Protein AF-A0A537SR65-F1 (afdb_monomer_lite)

Foldseek 3Di:
DPVPPVVVVVVVVVVVVVVVVVVVPDDDDDDPPPDDDDDDDDDDDPDDPPPPDPDPDPDDDPVRDPDCVCVPPCPDPVNVVVVVVVVVVCVVCVDD

pLDDT: mean 70.65, std 14.03, range [44.31, 92.44]

Structure (mmCIF, N/CA/C/O backbone):
data_AF-A0A537SR65-F1
#
_entry.id   AF-A0A537SR65-F1
#
loop_
_atom_site.group_PDB
_atom_site.id
_atom_site.type_symbol
_atom_site.label_atom_id
_atom_site.label_alt_id
_atom_site.label_comp_id
_atom_site.label_asym_id
_atom_site.label_entity_id
_atom_site.label_seq_id
_atom_site.pdbx_PDB_ins_code
_atom_site.Cartn_x
_atom_site.Cartn_y
_atom_site.Cartn_z
_atom_site.occupancy
_atom_site.B_iso_or_equiv
_atom_site.auth_seq_id
_atom_site.auth_comp_id
_atom_site.auth_asym_id
_atom_site.auth_atom_id
_atom_site.pdbx_PDB_model_num
ATOM 1 N N . MET A 1 1 ? 41.247 15.857 -33.056 1.00 53.34 1 MET A N 1
ATOM 2 C CA . MET A 1 1 ? 39.819 15.677 -32.690 1.00 53.34 1 MET A CA 1
ATOM 3 C C . MET A 1 1 ? 39.588 14.697 -31.523 1.00 53.34 1 MET A C 1
ATOM 5 O O . MET A 1 1 ? 38.477 14.214 -31.377 1.00 53.34 1 MET A O 1
ATOM 9 N N . ARG A 1 2 ? 40.577 14.403 -30.658 1.00 51.91 2 ARG A N 1
ATOM 10 C CA . ARG A 1 2 ? 40.389 13.475 -29.517 1.00 51.91 2 ARG A CA 1
ATOM 11 C C . ARG A 1 2 ? 40.250 14.169 -28.148 1.00 51.91 2 ARG A C 1
ATOM 13 O O . ARG A 1 2 ? 39.637 13.607 -27.259 1.00 51.91 2 ARG A O 1
ATOM 20 N N . GLU A 1 3 ? 40.681 15.426 -28.024 1.00 50.75 3 GLU A N 1
ATOM 21 C CA . GLU A 1 3 ? 40.686 16.182 -26.751 1.00 50.75 3 GLU A CA 1
ATOM 22 C C . GLU A 1 3 ? 39.344 16.851 -26.376 1.00 50.75 3 GLU A C 1
ATOM 24 O O . GLU A 1 3 ? 39.158 17.322 -25.257 1.00 50.75 3 GLU A O 1
ATOM 29 N N . LEU A 1 4 ? 38.389 16.930 -27.310 1.00 53.28 4 LEU A N 1
ATOM 30 C CA . LEU A 1 4 ? 37.109 17.633 -27.104 1.00 53.28 4 LEU A CA 1
ATOM 31 C C . LEU A 1 4 ? 35.990 16.717 -26.587 1.00 53.28 4 LEU A C 1
ATOM 33 O O . LEU A 1 4 ? 34.996 17.212 -26.059 1.00 53.28 4 LEU A O 1
ATOM 37 N N . PHE A 1 5 ? 36.151 15.395 -26.708 1.00 51.47 5 PHE A N 1
ATOM 38 C CA . PHE A 1 5 ? 35.131 14.426 -26.294 1.00 51.47 5 PHE A CA 1
ATOM 39 C C . PHE A 1 5 ? 35.178 14.133 -24.789 1.00 51.47 5 PHE A C 1
ATOM 41 O O . PHE A 1 5 ? 34.137 13.962 -24.159 1.00 51.47 5 PHE A O 1
ATOM 48 N N . THR A 1 6 ? 36.366 14.175 -24.182 1.00 50.66 6 THR A N 1
ATOM 49 C CA . THR A 1 6 ? 36.552 13.894 -22.751 1.00 50.66 6 THR A CA 1
ATOM 50 C C . THR A 1 6 ? 35.993 15.014 -21.866 1.00 50.66 6 THR A C 1
ATOM 52 O O . THR A 1 6 ? 35.427 14.746 -20.813 1.00 50.66 6 THR A O 1
ATOM 55 N N . ARG A 1 7 ? 36.043 16.278 -22.316 1.00 54.22 7 ARG A N 1
ATOM 56 C CA . ARG A 1 7 ? 35.527 17.437 -21.556 1.00 54.22 7 ARG A CA 1
ATOM 57 C C . ARG A 1 7 ? 34.007 17.445 -21.375 1.00 54.22 7 ARG A C 1
ATOM 59 O O . ARG A 1 7 ? 33.524 17.990 -20.387 1.00 54.22 7 ARG A O 1
ATOM 66 N N . LYS A 1 8 ? 33.249 16.852 -22.304 1.00 54.91 8 LYS A N 1
ATOM 67 C CA . LYS A 1 8 ? 31.778 16.839 -22.246 1.00 54.91 8 LYS A CA 1
ATOM 68 C C . LYS A 1 8 ? 31.227 15.751 -21.315 1.00 54.91 8 LYS A C 1
ATOM 70 O O . LYS A 1 8 ? 30.159 15.945 -20.746 1.00 54.91 8 LYS A O 1
ATOM 75 N N . SER A 1 9 ? 31.973 14.660 -21.122 1.00 54.06 9 SER A N 1
ATOM 76 C CA . SER A 1 9 ? 31.600 13.563 -20.214 1.00 54.06 9 SER A CA 1
ATOM 77 C C . SER A 1 9 ? 31.881 13.902 -18.747 1.00 54.06 9 SER A C 1
ATOM 79 O O . SER A 1 9 ? 31.050 13.644 -17.882 1.00 54.06 9 SER A O 1
ATOM 81 N N . ILE A 1 10 ? 33.006 14.576 -18.480 1.00 60.06 10 ILE A N 1
ATOM 82 C CA . ILE A 1 10 ? 33.457 14.905 -17.120 1.00 60.06 10 ILE A CA 1
ATOM 83 C C . ILE A 1 10 ? 32.430 15.776 -16.371 1.00 60.06 10 ILE A C 1
ATOM 85 O O . ILE A 1 10 ? 32.139 15.528 -15.206 1.00 60.06 10 ILE A O 1
ATOM 89 N N . GLY A 1 11 ? 31.817 16.764 -17.035 1.00 60.78 11 GLY A N 1
ATOM 90 C CA . GLY A 1 11 ? 30.818 17.634 -16.399 1.00 60.78 11 GLY A CA 1
ATOM 91 C C . GLY A 1 11 ? 29.534 16.909 -15.974 1.00 60.78 11 GLY A C 1
ATOM 92 O O . GLY A 1 11 ? 28.969 17.228 -14.930 1.00 60.78 11 GLY A O 1
ATOM 93 N N . ALA A 1 12 ? 29.087 15.917 -16.749 1.00 62.75 12 ALA A N 1
ATOM 94 C CA . ALA A 1 12 ? 27.899 15.129 -16.421 1.00 62.75 12 ALA A CA 1
ATOM 95 C C . ALA A 1 12 ? 28.172 14.141 -15.275 1.00 62.75 12 ALA A C 1
ATOM 97 O O . ALA A 1 12 ? 27.336 13.985 -14.386 1.00 62.75 12 ALA A O 1
ATOM 98 N N . GLU A 1 13 ? 29.361 13.534 -15.251 1.00 60.91 13 GLU A N 1
ATOM 99 C CA . GLU A 1 13 ? 29.776 12.635 -14.170 1.00 60.91 13 GLU A CA 1
ATOM 100 C C . GLU A 1 13 ? 29.972 13.372 -12.840 1.00 60.91 13 GLU A C 1
ATOM 102 O O . GLU A 1 13 ? 29.519 12.887 -11.804 1.00 60.91 13 GLU A O 1
ATOM 107 N N . PHE A 1 14 ? 30.552 14.579 -12.854 1.00 70.88 14 PHE A N 1
ATOM 108 C CA . PHE A 1 14 ? 30.674 15.394 -11.640 1.00 70.88 14 PHE A CA 1
ATOM 109 C C . PHE A 1 14 ? 29.313 15.800 -11.065 1.00 70.88 14 PHE A C 1
ATOM 111 O O . PHE A 1 14 ? 29.130 15.768 -9.849 1.00 70.88 14 PHE A O 1
ATOM 118 N N . MET A 1 15 ? 28.342 16.141 -11.916 1.00 74.31 15 MET A N 1
ATOM 119 C CA . MET A 1 15 ? 26.987 16.475 -11.462 1.00 74.31 15 MET A CA 1
ATOM 120 C C . MET A 1 15 ? 26.252 15.256 -10.895 1.00 74.31 15 MET A C 1
ATOM 122 O O . MET A 1 15 ? 25.576 15.372 -9.873 1.00 74.31 15 MET A O 1
ATOM 126 N N . ALA A 1 16 ? 26.427 14.079 -11.502 1.00 77.75 16 ALA A N 1
ATOM 127 C CA . ALA A 1 16 ? 25.872 12.831 -10.982 1.00 77.75 16 ALA A CA 1
ATOM 128 C C . ALA A 1 16 ? 26.485 12.455 -9.620 1.00 77.75 16 ALA A C 1
ATOM 130 O O . ALA A 1 16 ? 25.758 12.089 -8.694 1.00 77.75 16 ALA A O 1
ATOM 131 N N . ALA A 1 17 ? 27.803 12.609 -9.466 1.00 77.31 17 ALA A N 1
ATOM 132 C CA . ALA A 1 17 ? 28.490 12.363 -8.201 1.00 77.31 17 ALA A CA 1
ATOM 133 C C . ALA A 1 17 ? 28.054 13.352 -7.103 1.00 77.31 17 ALA A C 1
ATOM 135 O O . ALA A 1 17 ? 27.777 12.939 -5.977 1.00 77.31 17 ALA A O 1
ATOM 136 N N . ALA A 1 18 ? 27.924 14.643 -7.427 1.00 78.81 18 ALA A N 1
ATOM 137 C CA . ALA A 1 18 ? 27.469 15.661 -6.478 1.00 78.81 18 ALA A CA 1
ATOM 138 C C . ALA A 1 18 ? 26.022 15.421 -6.009 1.00 78.81 18 ALA A C 1
ATOM 140 O O . ALA A 1 18 ? 25.726 15.553 -4.820 1.00 78.81 18 ALA A O 1
ATOM 141 N N . ALA A 1 19 ? 25.132 15.011 -6.919 1.00 78.19 19 ALA A N 1
ATOM 142 C CA . ALA A 1 19 ? 23.750 14.676 -6.583 1.00 78.19 19 ALA A CA 1
ATOM 143 C C . ALA A 1 19 ? 23.656 13.467 -5.633 1.00 78.19 19 ALA A C 1
ATOM 145 O O . ALA A 1 19 ? 22.852 13.475 -4.698 1.00 78.19 19 ALA A O 1
ATOM 146 N N . LEU A 1 20 ? 24.506 12.452 -5.827 1.00 77.44 20 LEU A N 1
ATOM 147 C CA . LEU A 1 20 ? 24.545 11.269 -4.965 1.00 77.44 20 LEU A CA 1
ATOM 148 C C . LEU A 1 20 ? 25.014 11.609 -3.539 1.00 77.44 20 LEU A C 1
ATOM 150 O O . LEU A 1 20 ? 24.441 11.115 -2.567 1.00 77.44 20 LEU A O 1
ATOM 154 N N . VAL A 1 21 ? 26.010 12.492 -3.405 1.00 79.38 21 VAL A N 1
ATOM 155 C CA . VAL A 1 21 ? 26.516 12.939 -2.096 1.00 79.38 21 VAL A CA 1
ATOM 156 C C . VAL A 1 21 ? 25.429 13.673 -1.308 1.00 79.38 21 VAL A C 1
ATOM 158 O O . VAL A 1 21 ? 25.219 13.359 -0.135 1.00 79.38 21 VAL A O 1
ATOM 161 N N . VAL A 1 22 ? 24.681 14.577 -1.950 1.00 77.06 22 VAL A N 1
ATOM 162 C CA . VAL A 1 22 ? 23.581 15.315 -1.299 1.00 77.06 22 VAL A CA 1
ATOM 163 C C . VAL A 1 22 ? 22.474 14.376 -0.810 1.00 77.06 22 VAL A C 1
ATOM 165 O O . VAL A 1 22 ? 21.953 14.574 0.284 1.00 77.06 22 VAL A O 1
ATOM 168 N N . LEU A 1 23 ? 22.142 13.325 -1.568 1.00 73.56 23 LEU A N 1
ATOM 169 C CA . LEU A 1 23 ? 21.095 12.374 -1.178 1.00 73.56 23 LEU A CA 1
ATOM 170 C C . LEU A 1 23 ? 21.506 11.485 0.008 1.00 73.56 23 LEU A C 1
ATOM 172 O O . LEU A 1 23 ? 20.660 11.077 0.801 1.00 73.56 23 LEU A O 1
ATOM 176 N N . SER A 1 24 ? 22.801 11.193 0.146 1.00 73.38 24 SER A N 1
ATOM 177 C CA . SER A 1 24 ? 23.323 10.358 1.236 1.00 73.38 24 SER A CA 1
ATOM 178 C C . SER A 1 24 ? 23.448 11.086 2.583 1.00 73.38 24 SER A C 1
ATOM 180 O O . SER A 1 24 ? 23.562 10.437 3.620 1.00 73.38 24 SER A O 1
ATOM 182 N N . ALA A 1 25 ? 23.376 12.421 2.591 1.00 69.81 25 ALA A N 1
ATOM 183 C CA . ALA A 1 25 ? 23.520 13.259 3.784 1.00 69.81 25 ALA A CA 1
ATOM 184 C C . ALA A 1 25 ? 22.190 13.488 4.539 1.00 69.81 25 ALA A C 1
ATOM 186 O O . ALA A 1 25 ? 21.931 14.579 5.050 1.00 69.81 25 ALA A O 1
ATOM 187 N N . GLY A 1 26 ? 21.323 12.474 4.593 1.00 70.81 26 GLY A N 1
ATOM 188 C CA . GLY A 1 26 ? 20.082 12.531 5.368 1.00 70.81 26 GLY A CA 1
ATOM 189 C C . GLY A 1 26 ? 20.343 12.622 6.885 1.00 70.81 26 GLY A C 1
ATOM 190 O O . GLY A 1 26 ? 21.348 12.095 7.366 1.00 70.81 26 GLY A O 1
ATOM 191 N N . PRO A 1 27 ? 19.461 13.274 7.666 1.00 68.31 27 PRO A N 1
ATOM 192 C CA . PRO A 1 27 ? 19.634 13.405 9.111 1.00 68.31 27 PRO A CA 1
ATOM 193 C C . PRO A 1 27 ? 19.596 12.037 9.808 1.00 68.31 27 PRO A C 1
ATOM 195 O O . PRO A 1 27 ? 18.670 11.248 9.615 1.00 68.31 27 PRO A O 1
ATOM 198 N N . ALA A 1 28 ? 20.593 11.766 10.653 1.00 69.56 28 ALA A N 1
ATOM 199 C CA . ALA A 1 28 ? 20.606 10.589 11.513 1.00 69.56 28 ALA A CA 1
ATOM 200 C C . ALA A 1 28 ? 19.518 10.730 12.587 1.00 69.56 28 ALA A C 1
ATOM 202 O O . ALA A 1 28 ? 19.552 11.663 13.382 1.00 69.56 28 ALA A O 1
ATOM 203 N N . ALA A 1 29 ? 18.550 9.813 12.621 1.00 68.81 29 ALA A N 1
ATOM 204 C CA . ALA A 1 29 ? 17.583 9.724 13.709 1.00 68.81 29 ALA A CA 1
ATOM 205 C C . ALA A 1 29 ? 18.193 8.925 14.876 1.00 68.81 29 ALA A C 1
ATOM 207 O O . ALA A 1 29 ? 18.257 7.699 14.842 1.00 68.81 29 ALA A O 1
ATOM 208 N N . MET A 1 30 ? 18.657 9.617 15.913 1.00 71.44 30 MET A N 1
ATOM 209 C CA . MET A 1 30 ? 19.054 9.031 17.192 1.00 71.44 30 MET A CA 1
ATOM 210 C C . MET A 1 30 ? 17.814 8.663 18.018 1.00 71.44 30 MET A C 1
ATOM 212 O O . MET A 1 30 ? 17.113 9.529 18.537 1.00 71.44 30 MET A O 1
ATOM 216 N N . ALA A 1 31 ? 17.546 7.366 18.162 1.00 63.88 31 ALA A N 1
ATOM 217 C CA . ALA A 1 31 ? 16.605 6.878 19.162 1.00 63.88 31 ALA A CA 1
ATOM 218 C C . ALA A 1 31 ? 17.214 7.072 20.562 1.00 63.88 31 ALA A C 1
ATOM 220 O O . ALA A 1 31 ? 18.313 6.590 20.836 1.00 63.88 31 ALA A O 1
ATOM 221 N N . GLN A 1 32 ? 16.505 7.761 21.463 1.00 63.34 32 GLN A N 1
ATOM 222 C CA . GLN A 1 32 ? 16.857 7.792 22.884 1.00 63.34 32 GLN A CA 1
ATOM 223 C C . GLN A 1 32 ? 16.616 6.403 23.484 1.00 63.34 32 GLN A C 1
ATOM 225 O O . GLN A 1 32 ? 15.527 6.095 23.965 1.00 63.34 32 GLN A O 1
ATOM 230 N N . THR A 1 33 ? 17.634 5.545 23.473 1.00 57.03 33 THR A N 1
ATOM 231 C CA . THR A 1 33 ? 17.629 4.351 24.316 1.00 57.03 33 THR A CA 1
ATOM 232 C C . THR A 1 33 ? 17.880 4.818 25.746 1.00 57.03 33 THR A C 1
ATOM 234 O O . THR A 1 33 ? 19.005 5.171 26.101 1.00 57.03 33 THR A O 1
ATOM 237 N N . GLY A 1 34 ? 16.821 4.891 26.554 1.00 54.22 34 GLY A N 1
ATOM 238 C CA . GLY A 1 34 ? 16.929 5.135 27.990 1.00 54.22 34 GLY A CA 1
ATOM 239 C C . GLY A 1 34 ? 17.793 4.051 28.631 1.00 54.22 34 GLY A C 1
ATOM 240 O O . GLY A 1 34 ? 17.329 2.939 28.866 1.00 54.22 34 GLY A O 1
ATOM 241 N N . GLY A 1 35 ? 19.066 4.366 28.862 1.00 49.72 35 GLY A N 1
ATOM 242 C CA . GLY A 1 35 ? 20.018 3.498 29.540 1.00 49.72 35 GLY A CA 1
ATOM 243 C C . GLY A 1 35 ? 19.753 3.493 31.040 1.00 49.72 35 GLY A C 1
ATOM 244 O O . GLY A 1 35 ? 20.231 4.368 31.756 1.00 49.72 35 GLY A O 1
ATOM 245 N N . GLY A 1 36 ? 18.994 2.503 31.507 1.00 49.03 36 GLY A N 1
ATOM 246 C CA . GLY A 1 36 ? 18.914 2.111 32.913 1.00 49.03 36 GLY A CA 1
ATOM 247 C C . GLY A 1 36 ? 19.566 0.741 33.100 1.00 49.03 36 GLY A C 1
ATOM 248 O O . GLY A 1 36 ? 19.116 -0.235 32.512 1.00 49.03 36 GLY A O 1
ATOM 249 N N . SER A 1 37 ? 20.649 0.710 33.877 1.00 50.94 37 SER A N 1
ATOM 250 C CA . SER A 1 37 ? 21.528 -0.427 34.210 1.00 50.94 37 SER A CA 1
ATOM 251 C C . SER A 1 37 ? 20.805 -1.736 34.617 1.00 50.94 37 SER A C 1
ATOM 253 O O . SER A 1 37 ? 19.719 -1.664 35.197 1.00 50.94 37 SER A O 1
ATOM 255 N N . PRO A 1 38 ? 21.395 -2.937 34.407 1.00 54.62 38 PRO A N 1
ATOM 2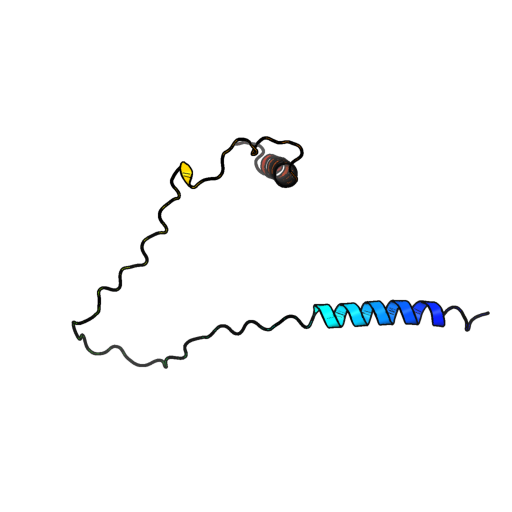56 C CA . PRO A 1 38 ? 20.808 -4.202 34.845 1.00 54.62 38 PRO A CA 1
ATOM 257 C C . PRO A 1 38 ? 21.071 -4.417 36.345 1.00 54.62 38 PRO A C 1
ATOM 259 O O . PRO A 1 38 ? 22.210 -4.622 36.759 1.00 54.62 38 PRO A O 1
ATOM 262 N N . GLY A 1 39 ? 20.029 -4.375 37.180 1.00 44.72 39 GLY A N 1
ATOM 263 C CA . GLY A 1 39 ? 20.194 -4.546 38.625 1.00 44.72 39 GLY A CA 1
ATOM 264 C C . GLY A 1 39 ? 18.921 -4.937 39.377 1.00 44.72 39 GLY A C 1
ATOM 265 O O . GLY A 1 39 ? 18.140 -4.070 39.736 1.00 44.72 39 GLY A O 1
ATOM 266 N N . SER A 1 40 ? 18.813 -6.243 39.651 1.00 46.84 40 SER A N 1
ATOM 267 C CA . SER A 1 40 ? 18.146 -6.945 40.770 1.00 46.84 40 SER A CA 1
ATOM 268 C C . SER A 1 40 ? 16.635 -6.768 41.069 1.00 46.84 40 SER A C 1
ATOM 270 O O . SER A 1 40 ? 16.134 -5.649 41.141 1.00 46.84 40 SER A O 1
ATOM 272 N N . PRO A 1 41 ? 15.895 -7.867 41.357 1.00 56.56 41 PRO A N 1
ATOM 273 C CA . PRO A 1 41 ? 14.499 -7.820 41.780 1.00 56.56 41 PRO A CA 1
ATOM 274 C C . PRO A 1 41 ? 14.429 -7.554 43.288 1.00 56.56 41 PRO A C 1
ATOM 276 O O . PRO A 1 41 ? 14.927 -8.342 44.090 1.00 56.56 41 PRO A O 1
ATOM 279 N N . GLY A 1 42 ? 13.811 -6.453 43.707 1.00 47.22 42 GLY A N 1
ATOM 280 C CA . GLY A 1 42 ? 13.739 -6.149 45.131 1.00 47.22 42 GLY A CA 1
ATOM 281 C C . GLY A 1 42 ? 12.751 -5.053 45.490 1.00 47.22 42 GLY A C 1
ATOM 282 O O . GLY A 1 42 ? 12.830 -3.948 44.973 1.00 47.22 42 GLY A O 1
ATOM 283 N N . ALA A 1 43 ? 11.899 -5.393 46.456 1.00 44.31 43 ALA A N 1
ATOM 284 C CA . ALA A 1 43 ? 11.022 -4.536 47.246 1.00 44.31 43 ALA A CA 1
ATOM 285 C C . ALA A 1 43 ? 9.733 -4.039 46.566 1.00 44.31 43 ALA A C 1
ATOM 287 O O . ALA A 1 43 ? 9.663 -2.994 45.923 1.00 44.31 43 ALA A O 1
ATOM 288 N N . ALA A 1 44 ? 8.667 -4.795 46.841 1.00 55.03 44 ALA A N 1
ATOM 289 C CA . ALA A 1 44 ? 7.300 -4.310 46.865 1.00 55.03 44 ALA A CA 1
ATOM 290 C C . ALA A 1 44 ? 7.215 -3.009 47.681 1.00 55.03 44 ALA A C 1
ATOM 292 O O . ALA A 1 44 ? 7.388 -3.020 48.898 1.00 55.03 44 ALA A O 1
ATOM 293 N N . ASN A 1 45 ? 6.913 -1.897 47.014 1.00 45.88 45 ASN A N 1
ATOM 294 C CA . ASN A 1 45 ? 6.354 -0.730 47.675 1.00 45.88 45 ASN A CA 1
ATOM 295 C C . ASN A 1 45 ? 5.080 -0.327 46.934 1.00 45.88 45 ASN A C 1
ATOM 297 O O . ASN A 1 45 ? 5.099 0.131 45.790 1.00 45.88 45 ASN A O 1
ATOM 301 N N . GLN A 1 46 ? 3.963 -0.612 47.594 1.00 57.72 46 GLN A N 1
ATOM 302 C CA . GLN A 1 46 ? 2.611 -0.355 47.139 1.00 57.72 46 GLN A CA 1
ATOM 303 C C . GLN A 1 46 ? 2.349 1.149 47.126 1.00 57.72 46 GLN A C 1
ATOM 305 O O . GLN A 1 46 ? 1.915 1.707 48.125 1.00 57.72 46 GLN A O 1
ATOM 310 N N . SER A 1 47 ? 2.637 1.807 46.007 1.00 55.81 47 SER A N 1
ATOM 311 C CA . SER A 1 47 ? 2.131 3.140 45.636 1.00 55.81 47 SER A CA 1
ATOM 312 C C . SER A 1 47 ? 2.452 3.397 44.162 1.00 55.81 47 SER A C 1
ATOM 314 O O . SER A 1 47 ? 3.066 4.396 43.797 1.00 55.81 47 SER A O 1
ATOM 316 N N . GLN A 1 48 ? 2.119 2.448 43.289 1.00 56.28 48 GLN A N 1
ATOM 317 C CA . GLN A 1 48 ? 2.151 2.712 41.856 1.00 56.28 48 GLN A CA 1
ATOM 318 C C . GLN A 1 48 ? 0.879 3.498 41.519 1.00 56.28 48 GLN A C 1
ATOM 320 O O . GLN A 1 48 ? -0.204 2.985 41.813 1.00 56.28 48 GLN A O 1
ATOM 325 N N . PRO A 1 49 ? 0.950 4.697 40.895 1.00 58.25 49 PRO A N 1
ATOM 326 C CA . PRO A 1 49 ? -0.198 5.161 40.130 1.00 58.25 49 PRO A CA 1
ATOM 327 C C . PRO A 1 49 ? -0.531 4.015 39.182 1.00 58.25 49 PRO A C 1
ATOM 329 O O . PRO A 1 49 ? 0.379 3.453 38.559 1.00 58.25 49 PRO A O 1
ATOM 332 N N . THR A 1 50 ? -1.792 3.592 39.181 1.00 61.00 50 THR A N 1
ATOM 333 C CA . THR A 1 50 ? -2.295 2.527 38.319 1.00 61.00 50 THR A CA 1
ATOM 334 C C . THR A 1 50 ? -1.749 2.789 36.928 1.00 61.00 50 THR A C 1
ATOM 336 O O . THR A 1 50 ? -2.140 3.758 36.284 1.00 61.00 50 THR A O 1
ATOM 339 N N . ARG A 1 51 ? -0.758 1.997 36.499 1.00 64.25 51 ARG A N 1
ATOM 340 C CA . ARG A 1 51 ? -0.271 2.039 35.125 1.00 64.25 51 ARG A CA 1
ATOM 341 C C . ARG A 1 51 ? -1.444 1.533 34.312 1.00 64.25 51 ARG A C 1
ATOM 343 O O . ARG A 1 51 ? -1.627 0.325 34.192 1.00 64.25 51 ARG A O 1
ATOM 350 N N . GLU A 1 52 ? -2.290 2.454 33.873 1.00 70.19 52 GLU A N 1
ATOM 351 C CA . GLU A 1 52 ? -3.358 2.184 32.930 1.00 70.19 52 GLU A CA 1
ATOM 352 C C . GLU A 1 52 ? -2.677 1.533 31.736 1.00 70.19 52 GLU A C 1
ATOM 354 O O . GLU A 1 52 ? -1.862 2.150 31.046 1.00 70.19 52 GLU A O 1
ATOM 359 N N . ALA A 1 53 ? -2.910 0.228 31.579 1.00 68.56 53 ALA A N 1
ATOM 360 C CA . ALA A 1 53 ? -2.455 -0.483 30.403 1.00 68.56 53 ALA A CA 1
ATOM 361 C C . ALA A 1 53 ? -2.940 0.329 29.193 1.00 68.56 53 ALA A C 1
ATOM 363 O O . ALA A 1 53 ? -4.106 0.736 29.211 1.00 68.56 53 ALA A O 1
ATOM 364 N N . PRO A 1 54 ? -2.073 0.617 28.201 1.00 72.56 54 PRO A N 1
ATOM 365 C CA . PRO A 1 54 ? -2.417 1.466 27.071 1.00 72.56 54 PRO A CA 1
ATOM 366 C C . PRO A 1 54 ? -3.790 1.089 26.526 1.00 72.56 54 PRO A C 1
ATOM 368 O O . PRO A 1 54 ? -3.990 -0.013 26.011 1.00 72.56 54 PRO A O 1
ATOM 371 N N . ILE A 1 55 ? -4.756 1.982 26.738 1.00 68.81 55 ILE A N 1
ATOM 372 C CA . ILE A 1 55 ? -6.137 1.758 26.340 1.00 68.81 55 ILE A CA 1
ATOM 373 C C . ILE A 1 55 ? -6.102 1.633 24.823 1.00 68.81 55 ILE A C 1
ATOM 375 O O . ILE A 1 55 ? -5.603 2.531 24.141 1.00 68.81 55 ILE A O 1
ATOM 379 N N . GLY A 1 56 ? -6.574 0.494 24.311 1.00 72.19 56 GLY A N 1
ATOM 380 C CA . GLY A 1 56 ? -6.598 0.224 22.880 1.00 72.19 56 GLY A CA 1
ATOM 381 C C . GLY A 1 56 ? -7.163 1.429 22.139 1.00 72.19 56 GLY A C 1
ATOM 382 O O . GLY A 1 56 ? -8.183 1.986 22.554 1.00 72.19 56 GLY A O 1
ATOM 383 N N . HIS A 1 57 ? -6.475 1.863 21.080 1.00 79.69 57 HIS A N 1
ATOM 384 C CA . HIS A 1 57 ? -6.948 2.960 20.247 1.00 79.69 57 HIS A CA 1
ATOM 385 C C . HIS A 1 57 ? -8.390 2.660 19.851 1.00 79.69 57 HIS A C 1
ATOM 387 O O . HIS A 1 57 ? -8.669 1.662 19.184 1.00 79.69 57 HIS A O 1
ATOM 393 N N . ARG A 1 58 ? -9.316 3.482 20.353 1.00 81.94 58 ARG A N 1
ATOM 394 C CA . ARG A 1 58 ? -10.740 3.336 20.081 1.00 81.94 58 ARG A CA 1
ATOM 395 C C . ARG A 1 58 ? -10.907 3.233 18.569 1.00 81.94 58 ARG A C 1
ATOM 397 O O . ARG A 1 58 ? -10.479 4.138 17.856 1.00 81.94 58 ARG A O 1
ATOM 404 N N . GLN A 1 59 ? -11.509 2.138 18.105 1.00 87.88 59 GLN A N 1
ATOM 405 C CA . GLN A 1 59 ? -11.825 1.975 16.690 1.00 87.88 59 GLN A CA 1
ATOM 406 C C . GLN A 1 59 ? -12.624 3.202 16.222 1.00 87.88 59 GLN A C 1
ATOM 408 O O . GLN A 1 59 ? -13.566 3.599 16.926 1.00 87.88 59 GLN A O 1
ATOM 413 N N . PRO A 1 60 ? -12.233 3.829 15.098 1.00 89.88 60 PRO A N 1
ATOM 414 C CA . PRO A 1 60 ? -12.951 4.965 14.550 1.00 89.88 60 PRO A CA 1
ATOM 415 C C . PRO A 1 60 ? -14.433 4.633 14.397 1.00 89.88 60 PRO A C 1
ATOM 417 O O . PRO A 1 60 ? -14.803 3.560 13.917 1.00 89.88 60 PRO A O 1
ATOM 420 N N . ARG A 1 61 ? -15.298 5.549 14.832 1.00 85.00 61 ARG A N 1
ATOM 421 C CA . ARG A 1 61 ? -16.729 5.448 14.524 1.00 85.00 61 ARG A CA 1
ATOM 422 C C . ARG A 1 61 ? -16.958 5.732 13.036 1.00 85.00 61 ARG A C 1
ATOM 424 O O . ARG A 1 61 ? -16.096 6.300 12.377 1.00 85.00 61 ARG A O 1
ATOM 431 N N . ALA A 1 62 ? -18.117 5.351 12.504 1.00 83.88 62 ALA A N 1
ATOM 432 C CA . ALA A 1 62 ? -18.423 5.493 11.076 1.00 83.88 62 ALA A CA 1
ATOM 433 C C . ALA A 1 62 ? -18.301 6.940 10.551 1.00 83.88 62 ALA A C 1
ATOM 435 O O . ALA A 1 62 ? -17.957 7.145 9.395 1.00 83.88 62 ALA A O 1
ATOM 436 N N . ASP A 1 63 ? -18.531 7.942 11.403 1.00 85.56 63 ASP A N 1
ATOM 437 C CA . ASP A 1 63 ? -18.344 9.369 11.109 1.00 85.56 63 ASP A CA 1
ATOM 438 C C . ASP A 1 63 ? -16.869 9.805 11.062 1.00 85.56 63 ASP A C 1
ATOM 440 O O . ASP A 1 63 ? -16.544 10.849 10.501 1.00 85.56 63 ASP A O 1
ATOM 444 N N . GLN A 1 64 ? -15.973 9.007 11.643 1.00 84.00 64 GLN A N 1
ATOM 445 C CA . GLN A 1 64 ? -14.527 9.235 11.691 1.00 84.00 64 GLN A CA 1
ATOM 446 C C . GLN A 1 64 ? -13.779 8.515 10.561 1.00 84.00 64 GLN A C 1
ATOM 448 O O . GLN A 1 64 ? -12.564 8.668 10.433 1.00 84.00 64 GLN A O 1
ATOM 453 N N . VAL A 1 65 ? -14.489 7.730 9.748 1.00 84.06 65 VAL A N 1
ATOM 454 C CA . VAL A 1 65 ? -13.949 7.089 8.549 1.00 84.06 65 VAL A CA 1
ATOM 455 C C . VAL A 1 65 ? -14.328 7.945 7.334 1.00 84.06 65 VAL A C 1
ATOM 457 O O . VAL A 1 65 ? -15.480 8.375 7.228 1.00 84.06 65 VAL A O 1
ATOM 460 N N . PRO A 1 66 ? -13.390 8.235 6.412 1.00 81.62 66 PRO A N 1
ATOM 461 C CA . PRO A 1 66 ? -13.700 8.966 5.189 1.00 81.62 66 PRO A CA 1
ATOM 462 C C . PRO A 1 66 ? -14.863 8.337 4.417 1.00 81.62 66 PRO A C 1
ATOM 464 O O . PRO A 1 66 ? -14.985 7.118 4.329 1.00 81.62 66 PRO A O 1
ATOM 467 N N . SER A 1 67 ? -15.715 9.181 3.831 1.00 77.38 67 SER A N 1
ATOM 468 C CA . SER A 1 67 ? -16.884 8.721 3.079 1.00 77.38 67 SER A CA 1
ATOM 469 C C . SER A 1 67 ? -16.487 7.832 1.903 1.00 77.38 67 SER A C 1
ATOM 471 O O . SER A 1 67 ? -15.678 8.226 1.062 1.00 77.38 67 SER A O 1
ATOM 473 N N . GLU A 1 68 ? -17.157 6.686 1.775 1.00 72.44 68 GLU A N 1
ATOM 474 C CA . GLU A 1 68 ? -16.799 5.655 0.795 1.00 72.44 68 GLU A CA 1
ATOM 475 C C . GLU A 1 68 ? -17.025 6.047 -0.679 1.00 72.44 68 GLU A C 1
ATOM 477 O O . GLU A 1 68 ? -16.645 5.336 -1.606 1.00 72.44 68 GLU A O 1
ATOM 482 N N . LYS A 1 69 ? -17.618 7.221 -0.916 1.00 69.69 69 LYS A N 1
ATOM 483 C CA . LYS A 1 69 ? -18.053 7.714 -2.231 1.00 69.69 69 LYS A CA 1
ATOM 484 C C . LYS A 1 69 ? -16.952 7.785 -3.296 1.00 69.69 69 LYS A C 1
ATOM 486 O O . LYS A 1 69 ? -17.284 7.792 -4.475 1.00 69.69 69 LYS A O 1
ATOM 491 N N . ASN A 1 70 ? -15.674 7.832 -2.914 1.00 65.44 70 ASN A N 1
ATOM 492 C CA . ASN A 1 70 ? -14.551 7.857 -3.861 1.00 65.44 70 ASN A CA 1
ATOM 493 C C . ASN A 1 70 ? -13.803 6.518 -4.001 1.00 65.44 70 ASN A C 1
ATOM 495 O O . ASN A 1 70 ? -12.927 6.423 -4.861 1.00 65.44 70 ASN A O 1
ATOM 499 N N . LEU A 1 71 ? -14.160 5.463 -3.25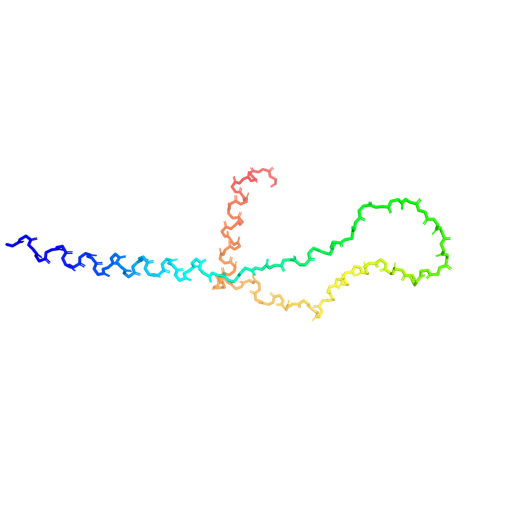0 1.00 67.38 71 LEU A N 1
ATOM 500 C CA . LEU A 1 71 ? -13.460 4.169 -3.345 1.00 67.38 71 LEU A CA 1
ATOM 501 C C . LEU A 1 71 ? -13.611 3.493 -4.713 1.00 67.38 71 LEU A C 1
ATOM 503 O O . LEU A 1 71 ? -12.796 2.654 -5.071 1.00 67.38 71 LEU A O 1
ATOM 507 N N . SER A 1 72 ? -14.630 3.845 -5.497 1.00 70.81 72 SER A N 1
ATOM 508 C CA . SER A 1 72 ? -14.878 3.220 -6.803 1.00 70.81 72 SER A CA 1
ATOM 509 C C . SER A 1 72 ? -14.458 4.081 -7.993 1.00 70.8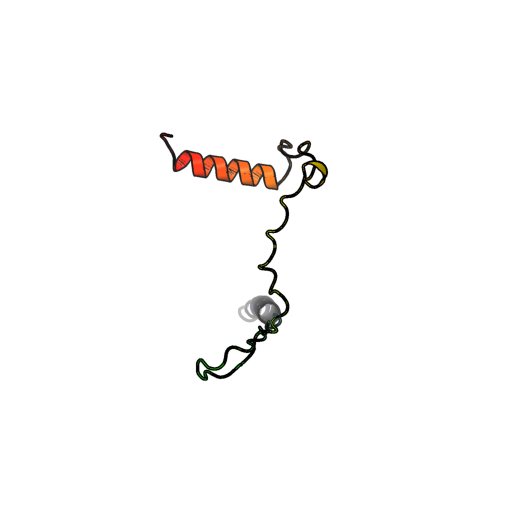1 72 SER A C 1
ATOM 511 O O . SER A 1 72 ? -14.800 3.742 -9.123 1.00 70.81 72 SER A O 1
ATOM 513 N N . ASN A 1 73 ? -13.741 5.194 -7.788 1.00 78.25 73 ASN A N 1
ATOM 514 C CA . ASN A 1 73 ? -13.299 6.031 -8.902 1.00 78.25 73 ASN A CA 1
ATOM 515 C C . ASN A 1 73 ? -12.157 5.339 -9.681 1.00 78.25 73 ASN A C 1
ATOM 517 O O . ASN A 1 73 ? -11.044 5.243 -9.162 1.00 78.25 73 ASN A O 1
ATOM 521 N N . PRO A 1 74 ? -12.366 4.8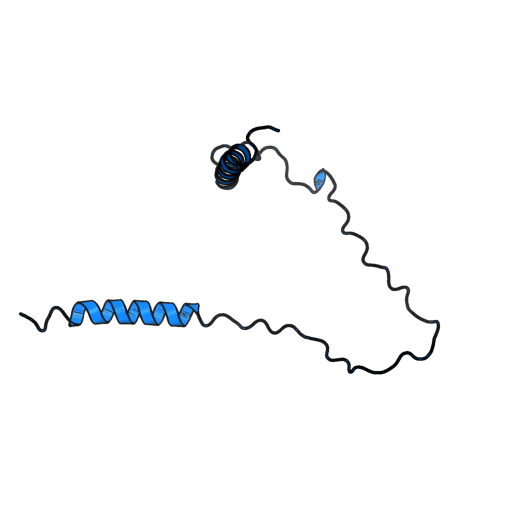99 -10.937 1.00 72.94 74 PRO A N 1
ATOM 522 C CA . PRO A 1 74 ? -11.359 4.148 -11.693 1.00 72.94 74 PRO A CA 1
ATOM 523 C C . PRO A 1 74 ? -10.150 4.996 -12.125 1.00 72.94 74 PRO A C 1
ATOM 525 O O . PRO A 1 74 ? -9.142 4.457 -12.588 1.00 72.94 74 PRO A O 1
ATOM 528 N N . ASN A 1 75 ? -10.240 6.323 -12.002 1.00 80.81 75 ASN A N 1
ATOM 529 C CA . ASN A 1 75 ? -9.162 7.245 -12.343 1.00 80.81 75 ASN A CA 1
ATOM 530 C C . ASN A 1 75 ? -8.280 7.615 -11.147 1.00 80.81 75 ASN A C 1
ATOM 532 O O . ASN A 1 75 ? -7.237 8.232 -11.359 1.00 80.81 75 ASN A O 1
ATOM 536 N N . ASP A 1 76 ? -8.655 7.210 -9.933 1.00 85.25 76 ASP A N 1
ATOM 537 C CA . ASP A 1 76 ? -7.815 7.381 -8.752 1.00 85.25 76 ASP A CA 1
ATOM 538 C C . ASP A 1 76 ? -6.552 6.498 -8.878 1.00 85.25 76 ASP A C 1
ATOM 540 O O . ASP A 1 76 ? -6.669 5.304 -9.193 1.00 85.25 76 ASP A O 1
ATOM 544 N N . PRO A 1 77 ? -5.340 7.049 -8.681 1.00 85.81 77 PRO A N 1
ATOM 545 C CA . PRO A 1 77 ? -4.105 6.267 -8.703 1.00 85.81 77 PRO A CA 1
ATOM 546 C C . PRO A 1 77 ? -4.132 5.083 -7.723 1.00 85.81 77 PRO A C 1
ATOM 548 O O . PRO A 1 77 ? -3.697 3.991 -8.093 1.00 85.81 77 PRO A O 1
ATOM 551 N N . LEU A 1 78 ? -4.718 5.252 -6.535 1.00 85.75 78 LEU A N 1
ATOM 552 C CA . LEU A 1 78 ? -4.792 4.210 -5.509 1.00 85.75 78 LEU A CA 1
ATOM 553 C C . LEU A 1 78 ? -5.657 3.035 -5.993 1.00 85.75 78 LEU A C 1
ATOM 555 O O . LEU A 1 78 ? -5.268 1.872 -5.880 1.00 85.75 78 LEU A O 1
ATOM 559 N N . ASN A 1 79 ? -6.784 3.319 -6.649 1.00 86.50 79 ASN A N 1
ATOM 560 C CA . ASN A 1 79 ? -7.664 2.278 -7.187 1.00 86.50 79 ASN A CA 1
ATOM 561 C C . ASN A 1 79 ? -7.019 1.495 -8.339 1.00 86.50 79 ASN A C 1
ATOM 563 O O . ASN A 1 79 ? -7.251 0.291 -8.478 1.00 86.50 79 ASN A O 1
ATOM 567 N N . LYS A 1 80 ? -6.170 2.139 -9.152 1.00 88.75 80 LYS A N 1
ATOM 568 C CA . LYS A 1 80 ? -5.415 1.453 -10.215 1.00 88.75 80 LYS A CA 1
ATOM 569 C C . LYS A 1 80 ? -4.382 0.488 -9.648 1.00 88.75 80 LYS A C 1
ATOM 571 O O . LYS A 1 80 ? -4.242 -0.625 -10.166 1.00 88.75 80 LYS A O 1
ATOM 576 N N . GLU A 1 81 ? -3.677 0.904 -8.602 1.00 89.44 81 GLU A N 1
ATOM 577 C CA . GLU A 1 81 ? -2.717 0.058 -7.896 1.00 89.44 81 GLU A CA 1
ATOM 578 C C . GLU A 1 81 ? -3.421 -1.111 -7.214 1.00 89.44 81 GLU A C 1
ATOM 580 O O . GLU A 1 81 ? -3.024 -2.260 -7.418 1.00 89.44 81 GLU A O 1
ATOM 585 N N . ASN A 1 82 ? -4.525 -0.849 -6.515 1.00 88.38 82 ASN A N 1
ATOM 586 C CA . ASN A 1 82 ? -5.311 -1.888 -5.860 1.00 88.38 82 ASN A CA 1
ATOM 587 C C . ASN A 1 82 ? -5.827 -2.932 -6.867 1.00 88.38 82 ASN A C 1
ATOM 589 O O . ASN A 1 82 ? -5.623 -4.130 -6.688 1.00 88.38 82 ASN A O 1
ATOM 593 N N . ALA A 1 83 ? -6.356 -2.490 -8.013 1.00 90.00 83 ALA A N 1
ATOM 594 C CA . ALA A 1 83 ? -6.771 -3.398 -9.083 1.00 90.00 83 ALA A CA 1
ATOM 595 C C . ALA A 1 83 ? -5.602 -4.218 -9.666 1.00 90.00 83 ALA A C 1
ATOM 597 O O . ALA A 1 83 ? -5.794 -5.340 -10.141 1.00 90.00 83 ALA A O 1
ATOM 598 N N . ALA A 1 84 ? -4.380 -3.676 -9.677 1.00 91.75 84 ALA A N 1
ATOM 599 C CA . ALA A 1 84 ? -3.193 -4.425 -10.081 1.00 91.75 84 ALA A CA 1
ATOM 600 C C . ALA A 1 84 ? -2.776 -5.464 -9.033 1.00 91.75 84 ALA A C 1
ATOM 602 O O . ALA A 1 84 ? -2.364 -6.565 -9.411 1.00 91.75 84 ALA A O 1
ATOM 603 N N . LEU A 1 85 ? -2.908 -5.141 -7.746 1.00 92.19 85 LEU A N 1
ATOM 604 C CA . LEU A 1 85 ? -2.676 -6.075 -6.646 1.00 92.19 85 LEU A CA 1
ATOM 605 C C . LEU A 1 85 ? -3.688 -7.220 -6.675 1.00 92.19 85 LEU A C 1
ATOM 607 O O . LEU A 1 85 ? -3.272 -8.375 -6.639 1.00 92.19 85 LEU A O 1
ATOM 611 N N . ASP A 1 86 ? -4.971 -6.938 -6.881 1.00 90.38 86 ASP A N 1
ATOM 612 C CA . ASP A 1 86 ? -6.013 -7.967 -6.983 1.00 90.38 86 ASP A CA 1
ATOM 613 C C . ASP A 1 86 ? -5.746 -8.959 -8.119 1.00 90.38 86 ASP A C 1
ATOM 615 O O . ASP A 1 86 ? -5.901 -10.172 -7.956 1.00 90.38 86 ASP A O 1
ATOM 619 N N . ARG A 1 87 ? -5.263 -8.475 -9.272 1.00 91.81 87 ARG A N 1
ATOM 620 C CA . ARG A 1 87 ? -4.846 -9.352 -10.382 1.00 91.81 87 ARG A CA 1
ATOM 621 C C . ARG A 1 87 ? -3.690 -10.269 -9.984 1.00 91.81 87 ARG A C 1
ATOM 623 O O . ARG A 1 87 ? -3.691 -11.440 -10.368 1.00 91.81 87 ARG A O 1
ATOM 630 N N . LYS A 1 88 ? -2.724 -9.765 -9.210 1.00 91.81 88 LYS A N 1
ATOM 631 C CA . LYS A 1 88 ? -1.612 -10.575 -8.687 1.00 91.81 88 LYS A CA 1
ATOM 632 C C . LYS A 1 88 ? -2.107 -11.590 -7.660 1.00 91.81 88 LYS A C 1
ATOM 634 O O . LYS A 1 88 ? -1.781 -12.767 -7.783 1.00 91.81 88 LYS A O 1
ATOM 639 N N . ILE A 1 89 ? -2.941 -11.177 -6.712 1.00 92.44 89 ILE A N 1
ATOM 640 C CA . ILE A 1 89 ? -3.494 -12.055 -5.673 1.00 92.44 89 ILE A CA 1
ATOM 641 C C . ILE A 1 89 ? -4.308 -13.184 -6.315 1.00 92.44 89 ILE A C 1
ATOM 643 O O . ILE A 1 89 ? -4.075 -14.355 -6.022 1.00 92.44 89 ILE A O 1
ATOM 647 N N . LYS A 1 90 ? -5.170 -12.868 -7.286 1.00 89.88 90 LYS A N 1
ATOM 648 C CA . LYS A 1 90 ? -5.954 -13.868 -8.029 1.00 89.88 90 LYS A CA 1
ATOM 649 C C . LYS A 1 90 ? -5.087 -14.822 -8.859 1.00 89.88 90 LYS A C 1
ATOM 651 O O . LYS A 1 90 ? -5.479 -15.960 -9.101 1.00 89.88 90 LYS A O 1
ATOM 656 N N . SER A 1 91 ? -3.908 -14.378 -9.299 1.00 87.62 91 SER A N 1
ATOM 657 C CA . SER A 1 91 ? -2.947 -15.250 -9.985 1.00 87.62 91 SER A CA 1
ATOM 658 C C . SER A 1 91 ? -2.263 -16.250 -9.047 1.00 87.62 91 SER A C 1
ATOM 660 O O . SER A 1 91 ?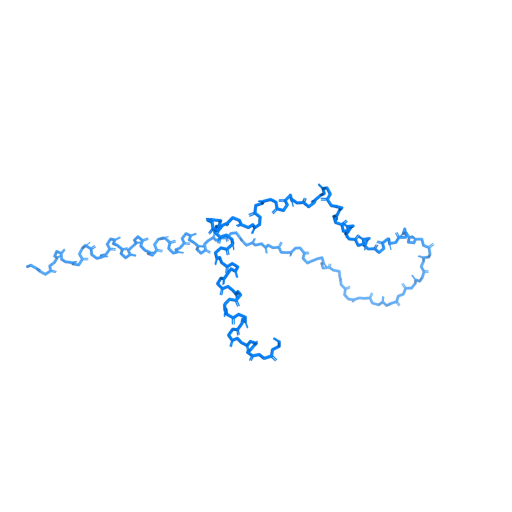 -1.911 -17.336 -9.498 1.00 87.62 91 SER A O 1
ATOM 662 N N . ILE A 1 92 ? -2.120 -15.903 -7.763 1.00 89.75 92 ILE A N 1
ATOM 663 C CA . ILE A 1 92 ? -1.518 -16.750 -6.724 1.00 89.75 92 ILE A CA 1
ATOM 664 C C . ILE A 1 92 ? -2.569 -17.719 -6.161 1.00 89.75 92 ILE A C 1
ATOM 666 O O . ILE A 1 92 ? -2.315 -18.915 -6.048 1.00 89.75 92 ILE A O 1
ATOM 670 N N . CYS A 1 93 ? -3.778 -17.231 -5.881 1.00 87.25 93 CYS A N 1
ATOM 671 C CA . CYS A 1 93 ? -4.859 -17.997 -5.256 1.00 87.25 93 CYS A CA 1
ATOM 672 C C . CYS A 1 93 ? -5.868 -18.536 -6.290 1.00 87.25 93 CYS A C 1
ATOM 674 O O . CYS A 1 93 ? -7.050 -18.199 -6.254 1.00 87.25 93 CYS A O 1
ATOM 676 N N . ARG A 1 94 ? -5.421 -19.370 -7.240 1.00 79.00 94 ARG A N 1
ATOM 677 C CA . ARG A 1 94 ? -6.241 -19.912 -8.354 1.00 79.00 94 ARG A CA 1
ATOM 678 C C . ARG A 1 94 ? -7.278 -20.993 -7.973 1.00 79.00 94 ARG A C 1
ATOM 680 O O . ARG A 1 94 ? -7.579 -21.858 -8.792 1.00 79.00 94 ARG A O 1
ATOM 687 N N . GLY A 1 95 ? -7.830 -20.985 -6.765 1.00 74.38 95 GLY A N 1
ATOM 688 C CA . GLY A 1 95 ? -8.728 -22.071 -6.351 1.00 74.38 95 GLY A CA 1
ATOM 689 C C . GLY A 1 95 ? -9.414 -21.913 -5.002 1.00 74.38 95 GLY A C 1
ATOM 690 O O . GLY A 1 95 ? -9.808 -22.925 -4.431 1.00 74.38 95 GLY A O 1
ATOM 691 N N . CYS A 1 96 ? -9.539 -20.682 -4.508 1.00 60.38 96 CYS A N 1
ATOM 692 C CA . CYS A 1 96 ? -10.400 -20.360 -3.372 1.00 60.38 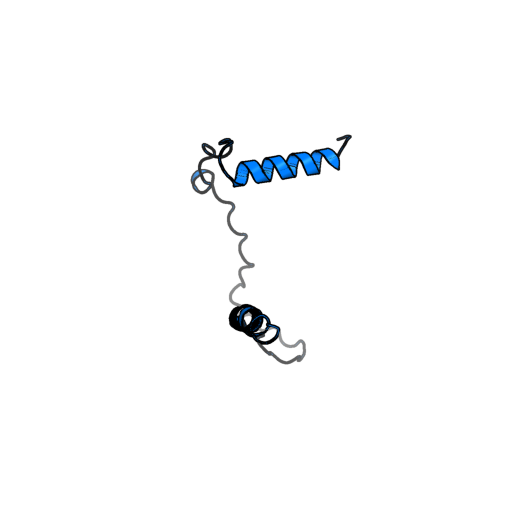96 CYS A CA 1
ATOM 693 C C . CYS A 1 96 ? -11.706 -19.744 -3.874 1.00 60.38 96 CYS A C 1
ATOM 695 O O . CYS A 1 96 ? -11.628 -18.932 -4.829 1.00 60.38 96 CYS A O 1
#

Radius of gyration: 29.11 Å; chains: 1; bounding box: 59×40×80 Å

Sequence (96 aa):
MRELFTRKSIGAEFMAAAALVVLSAGPAAMAQTGGGSPGSPGAANQSQPTREAPIGHRQPRADQVPSEKNLSNPNDPLNKENAALDRKIKSICRGC

Secondary structure (DSSP, 8-state):
--HHHHHHHHHHHHHHHHHHHHHH-PPP-----------------S-----------PPPPGGGSPPGGGTT-TTSHHHHHHHHHHHHHHHH-TT-